Protein AF-A0AA86NS31-F1 (afdb_monomer_lite)

InterPro domains:
  IPR001005 SANT/Myb domain [PF00249] (54-97)
  IPR001005 SANT/Myb domain [cd00167] (56-98)
  IPR009057 Homedomain-like superfamily [SSF46689] (39-101)

Foldseek 3Di:
DVVVVVVVVVVVVVVVVVVVVVVVVVVVVVVVVVVVVVVVVVVVVVVVVVVLPPDDQDPVQVVLLVVVCVVPNPVVLVPRDGPSDDSVNSVVVLVVVLVCVVVVVPPPVCVVSVPDDDD

Sequence (119 aa):
MELFTVYLYINYKRTVTHSNTSFFEQQLQQINLIFQIQQLQNELQNYKTSSQKKKRWTKQEDESLIQQIKLFGINECKKIQINGKTTNQIYFRLRYLKEAYLQNKGRKDLQWLRQFETE

pLDDT: mean 77.96, std 11.31, range [45.25, 96.31]

Organism: NCBI:txid28002

Structure (mmCIF, N/CA/C/O backbone):
data_AF-A0AA86NS31-F1
#
_entry.id   AF-A0AA86NS31-F1
#
loop_
_atom_site.group_PDB
_atom_site.id
_atom_site.type_symbol
_atom_site.label_atom_id
_atom_site.label_alt_id
_atom_site.label_comp_id
_atom_site.label_asym_id
_atom_site.label_entity_id
_atom_site.label_seq_id
_atom_site.pdbx_PDB_ins_code
_atom_site.Cartn_x
_atom_site.Cartn_y
_atom_site.Cartn_z
_atom_site.occupancy
_atom_site.B_iso_or_equiv
_atom_site.auth_seq_id
_atom_site.auth_comp_id
_atom_site.auth_asym_id
_atom_site.auth_atom_id
_atom_site.pdbx_PDB_model_num
ATOM 1 N N . MET A 1 1 ? 44.322 -12.439 -65.703 1.00 60.66 1 MET A N 1
ATOM 2 C CA . MET A 1 1 ? 43.003 -11.852 -65.372 1.00 60.66 1 MET A CA 1
ATOM 3 C C . MET A 1 1 ? 42.297 -12.585 -64.228 1.00 60.66 1 MET A C 1
ATOM 5 O O . MET A 1 1 ? 41.688 -11.913 -63.413 1.00 60.66 1 MET A O 1
ATOM 9 N N . GLU A 1 2 ? 42.426 -13.910 -64.086 1.00 69.31 2 GLU A N 1
ATOM 10 C CA . GLU A 1 2 ? 41.667 -14.680 -63.075 1.00 69.31 2 GLU A CA 1
ATOM 11 C C . GLU A 1 2 ? 42.106 -14.484 -61.610 1.00 69.31 2 GLU A C 1
ATOM 13 O O . GLU A 1 2 ? 41.279 -14.500 -60.701 1.00 69.31 2 GLU A O 1
ATOM 18 N N . LEU A 1 3 ? 43.393 -14.227 -61.351 1.00 67.25 3 LEU A N 1
ATOM 19 C CA . LEU A 1 3 ? 43.884 -14.007 -59.980 1.00 67.25 3 LEU A CA 1
ATOM 20 C C . LEU A 1 3 ? 43.332 -12.718 -59.351 1.00 67.25 3 LEU A C 1
ATOM 22 O O . LEU A 1 3 ? 43.102 -12.661 -58.145 1.00 67.25 3 LEU A O 1
ATOM 26 N N . PHE A 1 4 ? 43.070 -11.697 -60.169 1.00 74.19 4 PHE A N 1
ATOM 27 C CA . PHE A 1 4 ? 42.533 -10.417 -59.709 1.00 74.19 4 PHE A CA 1
ATOM 28 C C . PHE A 1 4 ? 41.065 -10.545 -59.281 1.00 74.19 4 PHE A C 1
ATOM 30 O O . PHE A 1 4 ? 40.674 -10.045 -58.228 1.00 74.19 4 PHE A O 1
ATOM 37 N N . THR A 1 5 ? 40.264 -11.292 -60.042 1.00 76.75 5 THR A N 1
ATOM 38 C CA . THR A 1 5 ? 38.862 -11.569 -59.702 1.00 76.75 5 THR A CA 1
ATOM 39 C C . THR A 1 5 ? 38.735 -12.453 -58.462 1.00 76.75 5 THR A C 1
ATOM 41 O O . THR A 1 5 ? 37.884 -12.191 -57.613 1.00 76.75 5 THR A O 1
ATOM 44 N N . VAL A 1 6 ? 39.622 -13.443 -58.297 1.00 78.75 6 VAL A N 1
ATOM 45 C CA . VAL A 1 6 ? 39.672 -14.274 -57.081 1.00 78.75 6 VAL A CA 1
ATOM 46 C C . VAL A 1 6 ? 40.061 -13.435 -55.856 1.00 78.75 6 VAL A C 1
ATOM 48 O O . VAL A 1 6 ? 39.412 -13.540 -54.815 1.00 78.75 6 VAL A O 1
ATOM 51 N N . TYR A 1 7 ? 41.052 -12.546 -55.980 1.00 79.56 7 TYR A N 1
ATOM 52 C CA . TYR A 1 7 ? 41.458 -11.637 -54.901 1.00 79.56 7 TYR A CA 1
ATOM 53 C C . TYR A 1 7 ? 40.329 -10.687 -54.475 1.00 79.56 7 TYR A C 1
ATOM 55 O O . TYR A 1 7 ? 40.078 -10.523 -53.279 1.00 79.56 7 TYR A O 1
ATOM 63 N N . LEU A 1 8 ? 39.605 -10.096 -55.430 1.00 78.56 8 LEU A N 1
ATOM 64 C CA . LEU A 1 8 ? 38.465 -9.224 -55.130 1.00 78.56 8 LEU A CA 1
ATOM 65 C C . LEU A 1 8 ? 37.326 -9.980 -54.435 1.00 78.56 8 LEU A C 1
ATOM 67 O O . LEU A 1 8 ? 36.771 -9.481 -53.458 1.00 78.56 8 LEU A O 1
ATOM 71 N N . TYR A 1 9 ? 37.018 -11.199 -54.880 1.00 78.19 9 TYR A N 1
ATOM 72 C CA . TYR A 1 9 ? 35.973 -12.022 -54.268 1.00 78.19 9 TYR A CA 1
ATOM 73 C C . TYR A 1 9 ? 36.317 -12.444 -52.832 1.00 78.19 9 TYR A C 1
ATOM 75 O O . TYR A 1 9 ? 35.460 -12.375 -51.947 1.00 78.19 9 TYR A O 1
ATOM 83 N N . ILE A 1 10 ? 37.573 -12.825 -52.572 1.00 75.50 10 ILE A N 1
ATOM 84 C CA . ILE A 1 10 ? 38.043 -13.166 -51.220 1.00 75.50 10 ILE A CA 1
ATOM 85 C C . ILE A 1 10 ? 37.961 -11.945 -50.302 1.00 75.50 10 ILE A C 1
ATOM 87 O O . ILE A 1 10 ? 37.447 -12.058 -49.189 1.00 75.50 10 ILE A O 1
ATOM 91 N N . ASN A 1 11 ? 38.419 -10.776 -50.762 1.00 69.50 11 ASN A N 1
ATOM 92 C CA . ASN A 1 11 ? 38.364 -9.558 -49.954 1.00 69.50 11 ASN A CA 1
ATOM 93 C C . ASN A 1 11 ? 36.928 -9.105 -49.688 1.00 69.50 11 ASN A C 1
ATOM 95 O O . ASN A 1 11 ? 36.623 -8.777 -48.546 1.00 69.50 11 ASN A O 1
ATOM 99 N N . TYR A 1 12 ? 36.037 -9.164 -50.681 1.00 73.31 12 TYR A N 1
ATOM 100 C CA . TYR A 1 12 ? 34.615 -8.860 -50.498 1.00 73.31 12 TYR A CA 1
ATOM 101 C C . TYR A 1 12 ? 33.953 -9.804 -49.487 1.00 73.31 12 TYR A C 1
ATOM 103 O O . TYR A 1 12 ? 33.288 -9.349 -48.559 1.00 73.31 12 TYR A O 1
ATOM 111 N N . LYS A 1 13 ? 34.175 -11.123 -49.596 1.00 72.69 13 LYS A N 1
ATOM 112 C CA . LYS A 1 13 ? 33.654 -12.067 -48.597 1.00 72.69 13 LYS A CA 1
ATOM 113 C C . LYS A 1 13 ? 34.206 -11.777 -47.206 1.00 72.69 13 LYS A C 1
ATOM 115 O O . LYS A 1 13 ? 33.443 -11.790 -46.246 1.00 72.69 13 LYS A O 1
ATOM 120 N N . ARG A 1 14 ? 35.502 -11.475 -47.094 1.00 66.12 14 ARG A N 1
ATOM 121 C CA . ARG A 1 14 ? 36.152 -11.175 -45.814 1.00 66.12 14 ARG A CA 1
ATOM 122 C C . ARG A 1 14 ? 35.572 -9.917 -45.174 1.00 66.12 14 ARG A C 1
ATOM 124 O O . ARG A 1 14 ? 35.188 -9.973 -44.010 1.00 66.12 14 ARG A O 1
ATOM 131 N N . THR A 1 15 ? 35.440 -8.822 -45.922 1.00 62.09 15 THR A N 1
ATOM 132 C CA . THR A 1 15 ? 34.882 -7.564 -45.403 1.00 62.09 15 THR A CA 1
ATOM 133 C C . THR A 1 15 ? 33.418 -7.713 -45.012 1.00 62.09 15 THR A C 1
ATOM 135 O O . THR A 1 15 ? 33.069 -7.287 -43.918 1.00 62.09 15 THR A O 1
ATOM 138 N N . VAL A 1 16 ? 32.598 -8.400 -45.814 1.00 65.81 16 VAL A N 1
ATOM 139 C CA . VAL A 1 16 ? 31.185 -8.676 -45.490 1.00 65.81 16 VAL A CA 1
ATOM 140 C C . VAL A 1 16 ? 31.053 -9.548 -44.240 1.00 65.81 16 VAL A C 1
ATOM 142 O O . VAL A 1 16 ? 30.219 -9.283 -43.376 1.00 65.81 16 VAL A O 1
ATOM 145 N N . THR A 1 17 ? 31.894 -10.577 -44.087 1.00 61.12 17 THR A N 1
ATOM 146 C CA . THR A 1 17 ? 31.879 -11.395 -42.863 1.00 61.12 17 THR A CA 1
ATOM 147 C C . THR A 1 17 ? 32.322 -10.606 -41.636 1.00 61.12 17 THR A C 1
ATOM 149 O O . THR A 1 17 ? 31.727 -10.778 -40.574 1.00 61.12 17 THR A O 1
ATOM 152 N N . HIS A 1 18 ? 33.308 -9.712 -41.771 1.00 62.56 18 HIS A N 1
ATOM 153 C CA . HIS A 1 18 ? 33.804 -8.899 -40.661 1.00 62.56 18 HIS A CA 1
ATOM 154 C C . HIS A 1 18 ? 32.830 -7.788 -40.264 1.00 62.56 18 HIS A C 1
ATOM 156 O O . HIS A 1 18 ? 32.616 -7.564 -39.076 1.00 62.56 18 HIS A O 1
ATOM 162 N N . SER A 1 19 ? 32.190 -7.133 -41.236 1.00 65.38 19 SER A N 1
ATOM 163 C CA . SER A 1 19 ? 31.153 -6.133 -40.971 1.00 65.38 19 SER A CA 1
ATOM 164 C C . SER A 1 19 ? 29.932 -6.763 -40.307 1.00 65.38 19 SER A C 1
ATOM 166 O O . SER A 1 19 ? 29.406 -6.204 -39.350 1.00 65.38 19 SER A O 1
ATOM 168 N N . ASN A 1 20 ? 29.520 -7.955 -40.754 1.00 64.81 20 ASN A N 1
ATOM 169 C CA . ASN A 1 20 ? 28.384 -8.658 -40.162 1.00 64.81 20 ASN A CA 1
ATOM 170 C C . ASN A 1 20 ? 28.705 -9.141 -38.743 1.00 64.81 20 ASN A C 1
ATOM 172 O O . ASN A 1 20 ? 27.911 -8.910 -37.838 1.00 64.81 20 ASN A O 1
ATOM 176 N N . THR A 1 21 ? 29.879 -9.741 -38.513 1.00 68.50 21 THR A N 1
ATOM 177 C CA . THR A 1 21 ? 30.299 -10.142 -37.154 1.00 68.50 21 THR A CA 1
ATOM 178 C C . THR A 1 21 ? 30.445 -8.941 -36.224 1.00 68.50 21 THR A C 1
ATOM 180 O O . THR A 1 21 ? 29.889 -8.970 -35.133 1.00 68.50 21 THR A O 1
ATOM 183 N N . SER A 1 22 ? 31.074 -7.846 -36.663 1.00 76.44 22 SER A N 1
ATOM 184 C CA . SER A 1 22 ? 31.167 -6.613 -35.865 1.00 76.44 22 SER A CA 1
ATOM 185 C C . SER A 1 22 ? 29.795 -6.024 -35.524 1.00 76.44 22 SER A C 1
ATOM 187 O O . SER A 1 22 ? 29.621 -5.483 -34.435 1.00 76.44 22 SER A O 1
ATOM 189 N N . PHE A 1 23 ? 28.825 -6.108 -36.436 1.00 79.50 23 PHE A N 1
ATOM 190 C CA . PHE A 1 23 ? 27.462 -5.649 -36.187 1.00 79.50 23 PHE A CA 1
ATOM 191 C C . PHE A 1 23 ? 26.747 -6.534 -35.156 1.00 79.50 23 PHE A C 1
ATOM 193 O O . PHE A 1 23 ? 26.138 -6.017 -34.221 1.00 79.50 23 PHE A O 1
ATOM 200 N N . PHE A 1 24 ? 26.855 -7.861 -35.274 1.00 73.94 24 PHE A N 1
ATOM 201 C CA . PHE A 1 24 ? 26.263 -8.788 -34.304 1.00 73.94 24 PHE A CA 1
ATOM 202 C C . PHE A 1 24 ? 26.875 -8.641 -32.908 1.00 73.94 24 PHE A C 1
ATOM 204 O O . PHE A 1 24 ? 26.136 -8.628 -31.927 1.00 73.94 24 PHE A O 1
ATOM 211 N N . GLU A 1 25 ? 28.190 -8.454 -32.809 1.00 79.94 25 GLU A N 1
ATOM 212 C CA . GLU A 1 25 ? 28.869 -8.189 -31.534 1.00 79.94 25 GLU A CA 1
ATOM 213 C C . GLU A 1 25 ? 28.354 -6.903 -30.873 1.00 79.94 25 GLU A C 1
ATOM 215 O O . GLU A 1 25 ? 28.058 -6.888 -29.679 1.00 79.94 25 GLU A O 1
ATOM 220 N N . GLN A 1 26 ? 28.152 -5.834 -31.650 1.00 86.75 26 GLN A N 1
ATOM 221 C CA . GLN A 1 26 ? 27.558 -4.596 -31.135 1.00 86.75 26 GLN A CA 1
ATOM 222 C C . GLN A 1 26 ? 26.122 -4.806 -30.638 1.00 86.75 26 GLN A C 1
ATOM 224 O O . GLN A 1 26 ? 25.757 -4.293 -29.580 1.00 86.75 26 GLN A O 1
ATOM 229 N N . GLN A 1 27 ? 25.311 -5.579 -31.363 1.00 89.81 27 GLN A N 1
ATOM 230 C CA 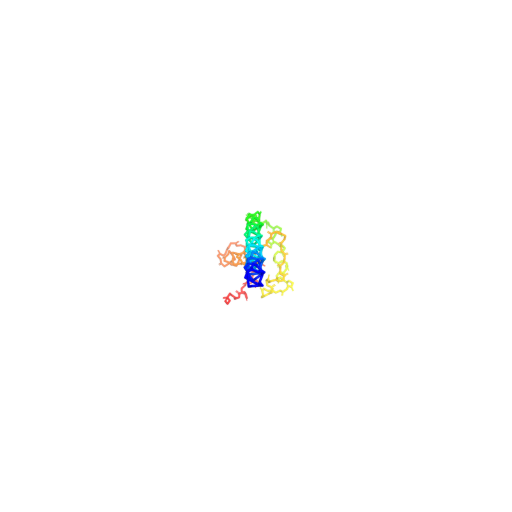. GLN A 1 27 ? 23.946 -5.906 -30.939 1.00 89.81 27 GLN A CA 1
ATOM 231 C C . GLN A 1 27 ? 23.936 -6.740 -29.649 1.00 89.81 27 GLN A C 1
ATOM 233 O O . GLN A 1 27 ? 23.169 -6.449 -28.732 1.00 89.81 27 GLN A O 1
ATOM 238 N N . LEU A 1 28 ? 24.827 -7.727 -29.524 1.00 87.88 28 LEU A N 1
ATOM 239 C CA . LEU A 1 28 ? 24.970 -8.529 -28.305 1.00 87.88 28 LEU A CA 1
ATOM 240 C C . LEU A 1 28 ? 25.420 -7.675 -27.112 1.00 87.88 28 LEU A C 1
ATOM 242 O O . LEU A 1 28 ? 24.876 -7.811 -26.015 1.00 87.88 28 LEU A O 1
ATOM 246 N N . GLN A 1 29 ? 26.352 -6.744 -27.323 1.00 92.12 29 GLN A N 1
ATOM 247 C CA . GLN A 1 29 ? 26.761 -5.783 -26.295 1.00 92.12 29 GLN A CA 1
ATOM 248 C C . GLN A 1 29 ? 25.595 -4.895 -25.842 1.00 92.12 29 GLN A C 1
ATOM 250 O O . GLN A 1 29 ? 25.417 -4.686 -24.640 1.00 92.12 29 GLN A O 1
ATOM 255 N N . GLN A 1 30 ? 24.763 -4.418 -26.772 1.00 90.38 30 GLN A N 1
ATOM 256 C CA . GLN A 1 30 ? 23.568 -3.634 -26.443 1.00 90.38 30 GLN A CA 1
ATOM 257 C C . GLN A 1 30 ? 22.554 -4.443 -25.626 1.00 90.38 30 GLN A C 1
ATOM 259 O O . GLN A 1 30 ? 22.045 -3.943 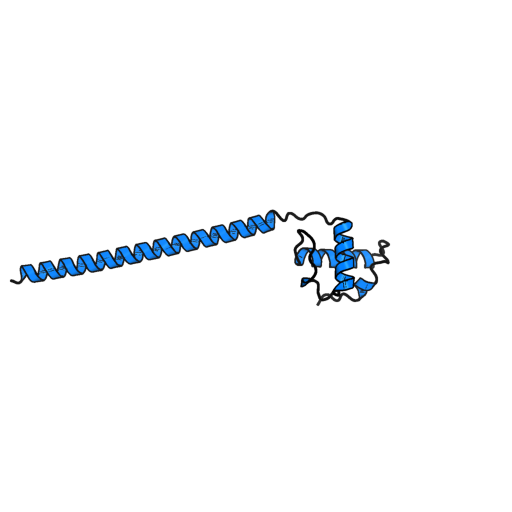-24.623 1.00 90.38 30 GLN A O 1
ATOM 264 N N . ILE A 1 31 ? 22.298 -5.699 -26.000 1.00 94.50 31 ILE A N 1
ATOM 265 C CA . ILE A 1 31 ? 21.397 -6.591 -25.255 1.00 94.50 31 ILE A CA 1
ATOM 266 C C . ILE A 1 31 ? 21.903 -6.802 -23.822 1.00 94.50 31 ILE A C 1
ATOM 268 O O . ILE A 1 31 ? 21.124 -6.702 -22.872 1.00 94.50 31 ILE A O 1
ATOM 272 N N . ASN A 1 32 ? 23.209 -7.018 -23.651 1.00 93.12 32 ASN A N 1
ATOM 273 C CA . ASN A 1 32 ? 23.814 -7.181 -22.330 1.00 93.12 32 ASN A CA 1
ATOM 274 C C . ASN A 1 32 ? 23.656 -5.923 -21.464 1.00 93.12 32 ASN A C 1
ATOM 276 O O . ASN A 1 32 ? 23.319 -6.028 -20.284 1.00 93.12 32 ASN A O 1
ATOM 280 N N . LEU A 1 33 ? 23.838 -4.733 -22.045 1.00 95.06 33 LEU A N 1
ATOM 281 C CA . LEU A 1 33 ? 23.620 -3.465 -21.340 1.00 95.06 33 LEU A CA 1
ATOM 282 C C . LEU A 1 33 ? 22.154 -3.284 -20.927 1.00 95.06 33 LEU A C 1
ATOM 284 O O . LEU A 1 33 ? 21.880 -2.897 -19.792 1.00 95.06 33 LEU A O 1
ATOM 288 N N . ILE A 1 34 ? 21.204 -3.601 -21.813 1.00 95.88 34 ILE A N 1
ATOM 289 C CA . ILE A 1 34 ? 19.767 -3.536 -21.503 1.00 95.88 34 ILE A CA 1
ATOM 290 C C . ILE A 1 34 ? 19.431 -4.461 -20.331 1.00 95.88 34 ILE A C 1
ATOM 292 O O . ILE A 1 34 ? 18.728 -4.056 -19.403 1.00 95.88 34 ILE A O 1
ATOM 296 N N . PHE A 1 35 ? 19.970 -5.679 -20.338 1.00 96.31 35 PHE A N 1
ATOM 297 C CA . PHE A 1 35 ? 19.760 -6.639 -19.262 1.00 96.31 35 PHE A CA 1
ATOM 298 C C . PHE A 1 35 ? 20.299 -6.128 -17.915 1.00 96.31 35 PHE A C 1
ATOM 300 O O . PHE A 1 35 ? 19.598 -6.187 -16.904 1.00 96.31 35 PHE A O 1
ATOM 307 N N . GLN A 1 36 ? 21.500 -5.542 -17.900 1.00 95.31 36 GLN A N 1
ATOM 308 C CA . GLN A 1 36 ? 22.075 -4.937 -16.691 1.00 95.31 36 GLN A CA 1
ATOM 309 C C . GLN A 1 36 ? 21.221 -3.778 -16.160 1.00 95.31 36 GLN A C 1
ATOM 311 O O . GLN A 1 36 ? 20.977 -3.683 -14.956 1.00 95.31 36 GLN A O 1
ATOM 316 N N . ILE A 1 37 ? 20.712 -2.919 -17.049 1.00 95.50 37 ILE A N 1
ATOM 317 C CA . ILE A 1 37 ? 19.823 -1.813 -16.667 1.00 95.50 37 ILE A CA 1
ATOM 318 C C . ILE A 1 37 ? 18.550 -2.350 -16.003 1.00 95.50 37 ILE A C 1
ATOM 320 O O . ILE A 1 37 ? 18.128 -1.822 -14.973 1.00 95.50 37 ILE A O 1
ATOM 324 N N . GLN A 1 38 ? 17.958 -3.417 -16.542 1.00 94.00 38 GLN A N 1
ATOM 325 C CA . GLN A 1 38 ? 16.764 -4.038 -15.961 1.00 94.00 38 GLN A CA 1
ATOM 326 C C . GLN A 1 38 ? 17.034 -4.622 -14.567 1.00 94.00 38 GLN A C 1
ATOM 328 O O . GLN A 1 38 ? 16.214 -4.460 -13.660 1.00 94.00 38 GLN A O 1
ATOM 333 N N . GLN A 1 39 ? 18.189 -5.261 -14.363 1.00 93.44 39 GLN A N 1
ATOM 334 C CA . GLN A 1 39 ? 18.585 -5.770 -13.047 1.00 93.44 39 GLN A CA 1
ATOM 335 C C . GLN A 1 39 ? 18.712 -4.640 -12.020 1.00 93.44 39 GLN A C 1
ATOM 337 O O . GLN A 1 39 ? 18.093 -4.705 -10.957 1.00 93.44 39 GLN A O 1
ATOM 342 N N . LEU A 1 40 ? 19.421 -3.564 -12.370 1.00 94.00 40 LEU A N 1
ATOM 343 C CA . LEU A 1 40 ? 19.583 -2.399 -11.497 1.00 94.00 40 LEU A CA 1
ATOM 344 C C . LEU A 1 40 ? 18.243 -1.729 -11.168 1.00 94.00 40 LEU A C 1
ATOM 346 O O . LEU A 1 40 ? 18.021 -1.296 -10.038 1.00 94.00 40 LEU A O 1
ATOM 350 N N . GLN A 1 41 ? 17.320 -1.663 -12.129 1.00 91.06 41 GLN A N 1
ATOM 351 C CA . GLN A 1 41 ? 15.973 -1.139 -11.890 1.00 91.06 41 GLN A CA 1
ATOM 352 C C . GLN A 1 41 ? 15.195 -1.994 -10.880 1.00 91.06 41 GLN A C 1
ATOM 354 O O . GLN A 1 41 ? 14.577 -1.440 -9.966 1.00 91.06 41 GLN A O 1
ATOM 359 N N . ASN A 1 42 ? 15.271 -3.323 -10.993 1.00 86.75 42 ASN A N 1
ATOM 360 C CA . ASN A 1 42 ? 14.643 -4.244 -10.042 1.00 86.75 42 ASN A CA 1
ATOM 361 C C . ASN A 1 42 ? 15.246 -4.115 -8.637 1.00 86.75 42 ASN A C 1
ATOM 363 O O . ASN A 1 42 ? 14.513 -4.063 -7.647 1.00 86.75 42 ASN A O 1
ATOM 367 N N . GLU A 1 43 ? 16.57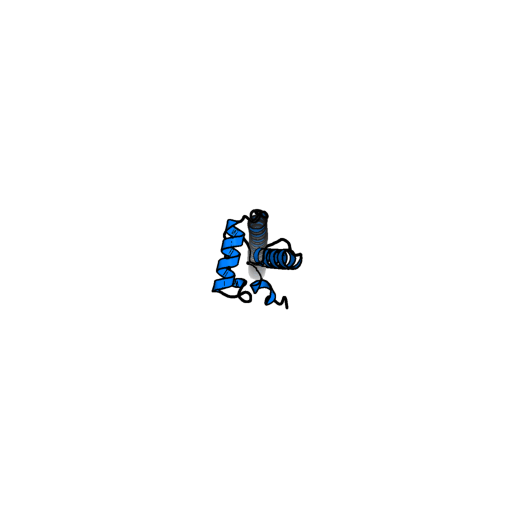0 -4.010 -8.529 1.00 89.50 43 GLU A N 1
ATOM 368 C CA . GLU A 1 43 ? 17.253 -3.780 -7.251 1.00 89.50 43 GLU A CA 1
ATOM 369 C C . GLU A 1 43 ? 16.841 -2.452 -6.616 1.00 89.50 43 GLU A C 1
ATOM 371 O O . GLU A 1 43 ? 16.519 -2.397 -5.427 1.00 89.50 43 GLU A O 1
ATOM 376 N N . LEU A 1 44 ? 16.766 -1.385 -7.411 1.00 86.88 44 LEU A N 1
ATOM 377 C CA . LEU A 1 44 ? 16.347 -0.067 -6.945 1.00 86.88 44 LEU A CA 1
ATOM 378 C C . LEU A 1 44 ? 14.883 -0.078 -6.482 1.00 86.88 44 LEU A C 1
ATOM 380 O O . LEU A 1 44 ? 14.539 0.553 -5.477 1.00 86.88 44 LEU A O 1
ATOM 384 N N . GLN A 1 45 ? 14.019 -0.830 -7.162 1.00 79.12 45 GLN A N 1
ATOM 385 C CA . GLN A 1 45 ? 12.641 -1.051 -6.731 1.00 79.12 45 GLN A CA 1
ATOM 386 C C . GLN A 1 45 ? 12.577 -1.829 -5.408 1.00 79.12 45 GLN A C 1
ATOM 388 O O . GLN A 1 45 ? 11.859 -1.412 -4.497 1.00 79.12 45 GLN A O 1
ATOM 393 N N . ASN A 1 46 ? 13.380 -2.884 -5.251 1.00 74.50 46 ASN A N 1
ATOM 394 C CA . ASN A 1 46 ? 13.489 -3.649 -4.004 1.00 74.50 46 ASN A CA 1
ATOM 395 C C . ASN A 1 46 ? 14.061 -2.815 -2.842 1.00 74.50 46 ASN A C 1
ATOM 397 O O . ASN A 1 46 ? 13.634 -2.937 -1.691 1.00 74.50 46 ASN A O 1
ATOM 401 N N . TYR A 1 47 ? 15.001 -1.913 -3.115 1.00 74.12 47 TYR A N 1
ATOM 402 C CA . TYR A 1 47 ? 15.516 -0.980 -2.116 1.00 74.12 47 TYR A CA 1
ATOM 403 C C . TYR A 1 47 ? 14.454 0.047 -1.694 1.00 74.12 47 TYR A C 1
ATOM 405 O O . TYR A 1 47 ? 14.265 0.315 -0.504 1.00 74.12 47 TYR A O 1
ATOM 413 N N . LYS A 1 48 ? 13.684 0.585 -2.647 1.00 70.06 48 LYS A N 1
ATOM 414 C CA . LYS A 1 48 ? 12.557 1.485 -2.347 1.00 70.06 48 LYS A CA 1
ATOM 415 C C . LYS A 1 48 ? 11.511 0.805 -1.461 1.00 70.06 48 LYS A C 1
ATOM 417 O O . LYS A 1 48 ? 11.091 1.398 -0.467 1.00 70.06 48 LYS A O 1
ATOM 422 N N . THR A 1 49 ? 11.138 -0.438 -1.763 1.00 61.91 49 THR A N 1
ATOM 423 C CA . THR A 1 49 ? 10.147 -1.192 -0.976 1.00 61.91 49 THR A CA 1
ATOM 424 C C . THR A 1 49 ? 10.685 -1.641 0.384 1.00 61.91 49 THR A C 1
ATOM 426 O O . THR A 1 49 ? 9.936 -1.657 1.359 1.00 61.91 49 THR A O 1
ATOM 429 N N . SER A 1 50 ? 11.981 -1.947 0.501 1.00 56.47 50 SER A N 1
ATOM 430 C CA . SER A 1 50 ? 12.605 -2.314 1.782 1.00 56.47 50 SER A CA 1
ATOM 431 C C . SER A 1 50 ? 12.912 -1.114 2.686 1.00 56.47 50 SER A C 1
ATOM 433 O O . SER A 1 50 ? 12.832 -1.251 3.909 1.00 56.47 50 SER A O 1
ATOM 435 N N . SER A 1 51 ? 13.197 0.071 2.128 1.00 53.44 51 SER A N 1
ATOM 436 C CA . SER A 1 51 ? 13.353 1.316 2.904 1.00 53.44 51 SER A CA 1
ATOM 437 C C . SER A 1 51 ? 12.016 1.884 3.398 1.00 53.44 51 SER A C 1
ATOM 439 O O . SER A 1 51 ? 11.985 2.551 4.434 1.00 53.44 51 SER A O 1
ATOM 441 N N . GLN A 1 52 ? 10.891 1.489 2.780 1.00 57.25 52 GLN A N 1
ATOM 442 C CA . GLN A 1 52 ? 9.558 1.497 3.401 1.00 57.25 52 GLN A CA 1
ATOM 443 C C . GLN A 1 52 ? 9.464 0.427 4.508 1.00 57.25 52 GLN A C 1
ATOM 445 O O . GLN A 1 52 ? 8.504 -0.347 4.597 1.00 57.25 52 GLN A O 1
ATOM 450 N N . LYS A 1 53 ? 10.471 0.374 5.392 1.00 54.38 53 LYS A N 1
ATOM 451 C CA . LYS A 1 53 ? 10.430 -0.405 6.626 1.00 54.38 53 LYS A CA 1
ATOM 452 C C . LYS A 1 53 ? 9.108 -0.110 7.311 1.00 54.38 53 LYS A C 1
ATOM 454 O O . LYS A 1 53 ? 8.731 1.052 7.443 1.00 54.38 53 LYS A O 1
ATOM 459 N N . LYS A 1 54 ? 8.439 -1.188 7.729 1.00 59.28 54 LYS A N 1
ATOM 460 C CA . LYS A 1 54 ? 7.169 -1.267 8.463 1.00 59.28 54 LYS A CA 1
ATOM 461 C C . LYS A 1 54 ? 7.106 -0.221 9.585 1.00 59.28 54 LYS A C 1
ATOM 463 O O . LYS A 1 54 ? 7.319 -0.549 10.752 1.00 59.28 54 LYS A O 1
ATOM 468 N N . LYS A 1 55 ? 6.841 1.048 9.257 1.00 68.62 55 LYS A N 1
ATOM 469 C CA . LYS A 1 55 ? 6.647 2.086 10.266 1.00 68.62 55 LYS A CA 1
ATOM 470 C C . LYS A 1 55 ? 5.455 1.635 11.091 1.00 68.62 55 LYS A C 1
ATOM 472 O O . LYS A 1 55 ? 4.401 1.305 10.540 1.00 68.62 55 LYS A O 1
ATOM 477 N N . ARG A 1 56 ? 5.652 1.557 12.404 1.00 77.81 56 ARG A N 1
ATOM 478 C CA . ARG A 1 56 ? 4.585 1.221 13.341 1.00 77.81 56 ARG A CA 1
ATOM 479 C C . ARG A 1 56 ? 3.437 2.203 13.119 1.00 77.81 56 ARG A C 1
ATOM 481 O O . ARG A 1 56 ? 3.690 3.390 12.954 1.00 77.81 56 ARG A O 1
ATOM 488 N N . TRP A 1 57 ? 2.210 1.692 13.074 1.00 84.69 57 TRP A N 1
ATOM 489 C CA . TRP A 1 57 ? 1.028 2.538 12.952 1.00 84.69 57 TRP A CA 1
ATOM 490 C C . TRP A 1 57 ? 0.938 3.478 14.150 1.00 84.69 57 TRP A C 1
ATOM 492 O O . TRP A 1 57 ? 0.958 3.015 15.297 1.00 84.69 57 TRP A O 1
ATOM 502 N N . THR A 1 58 ? 0.886 4.781 13.890 1.00 86.69 58 THR A N 1
ATOM 503 C CA . THR A 1 58 ? 0.653 5.785 14.934 1.00 86.69 58 THR A CA 1
ATOM 504 C C . THR A 1 58 ? -0.846 5.996 15.142 1.00 86.69 58 THR A C 1
ATOM 506 O O . THR A 1 58 ? -1.665 5.630 14.300 1.00 86.69 58 THR A O 1
ATOM 509 N N . LYS A 1 59 ? -1.226 6.606 16.272 1.00 84.75 59 LYS A N 1
ATOM 510 C CA . LYS A 1 59 ? -2.633 6.959 16.522 1.00 84.75 59 LYS A CA 1
ATOM 511 C C . LYS A 1 59 ? -3.175 7.929 15.464 1.00 84.75 59 LYS A C 1
ATOM 513 O O . LYS A 1 59 ? -4.286 7.738 14.998 1.00 84.75 59 LYS A O 1
ATOM 518 N N . GLN A 1 60 ? -2.360 8.893 15.033 1.00 86.69 60 GLN A N 1
ATOM 519 C CA . GLN A 1 60 ? -2.716 9.858 13.987 1.00 86.69 60 GLN A CA 1
ATOM 520 C C . GLN A 1 60 ? -2.938 9.179 12.626 1.00 86.69 60 GLN A C 1
ATOM 522 O O . GLN A 1 60 ? -3.869 9.528 11.907 1.00 86.69 60 GLN A O 1
ATOM 527 N N . GLU A 1 61 ? -2.112 8.184 12.277 1.00 88.75 61 GLU A N 1
ATOM 528 C CA . GLU A 1 61 ? -2.305 7.388 11.057 1.00 88.75 61 GLU A CA 1
ATOM 529 C C . GLU A 1 61 ? -3.608 6.573 11.121 1.00 88.75 61 GLU A C 1
ATOM 531 O O . GLU A 1 61 ? -4.340 6.524 10.135 1.00 88.75 61 GLU A O 1
ATOM 536 N N . ASP A 1 62 ? -3.931 5.977 12.275 1.00 88.56 62 ASP A N 1
ATOM 537 C CA . ASP A 1 62 ? -5.209 5.279 12.483 1.00 88.56 62 ASP A CA 1
ATOM 538 C C . ASP A 1 62 ? -6.412 6.238 12.391 1.00 88.56 62 ASP A C 1
ATOM 540 O O . ASP A 1 62 ? -7.425 5.897 11.785 1.00 88.56 62 ASP A O 1
ATOM 544 N N . GLU A 1 63 ? -6.322 7.435 12.973 1.00 87.88 63 GLU A N 1
ATOM 545 C CA . GLU A 1 63 ? -7.384 8.449 12.906 1.00 87.88 63 GLU A CA 1
ATOM 546 C C . GLU A 1 63 ? -7.605 8.936 11.471 1.00 87.88 63 GLU A C 1
ATOM 548 O O . GLU A 1 63 ? -8.746 8.999 11.010 1.00 87.88 63 GLU A O 1
ATOM 553 N N . SER A 1 64 ? -6.520 9.207 10.741 1.00 89.06 64 SER A N 1
ATOM 554 C CA . SER A 1 64 ? -6.575 9.591 9.328 1.00 89.06 64 SER A CA 1
ATOM 555 C C . SER A 1 64 ? -7.185 8.483 8.468 1.00 89.06 64 SER A C 1
ATOM 557 O O . SER A 1 64 ? -8.056 8.755 7.641 1.00 89.06 64 SER A O 1
ATOM 559 N N . LEU A 1 65 ? -6.809 7.224 8.722 1.00 88.94 65 LEU A N 1
ATOM 560 C CA . LEU A 1 65 ? -7.408 6.058 8.075 1.00 88.94 65 LEU A CA 1
ATOM 561 C C . LEU A 1 65 ? -8.923 6.022 8.292 1.00 88.94 65 LEU A C 1
ATOM 563 O O . LEU A 1 65 ? -9.686 5.935 7.334 1.00 88.94 65 LEU A O 1
ATOM 567 N N . ILE A 1 66 ? -9.361 6.135 9.546 1.00 86.75 66 ILE A N 1
ATOM 568 C CA . ILE A 1 66 ? -10.780 6.119 9.917 1.00 86.75 66 ILE A CA 1
ATOM 569 C C . ILE A 1 66 ? -11.543 7.263 9.234 1.00 86.75 66 ILE A C 1
ATOM 571 O O . ILE A 1 66 ? -12.644 7.045 8.730 1.00 86.75 66 ILE A O 1
ATOM 575 N N . GLN A 1 67 ? -10.974 8.470 9.191 1.00 87.94 67 GLN A N 1
ATOM 576 C CA . GLN A 1 67 ? -11.595 9.622 8.533 1.00 87.94 67 GLN A CA 1
ATOM 577 C C . GLN A 1 67 ? -11.735 9.415 7.023 1.00 87.94 67 GLN A C 1
ATOM 579 O O . GLN A 1 67 ? -12.818 9.623 6.482 1.00 87.94 67 GLN A O 1
ATOM 584 N N . GLN A 1 68 ? -10.680 8.960 6.343 1.00 88.38 68 GLN A N 1
ATOM 585 C CA . GLN A 1 68 ? -10.726 8.725 4.898 1.00 88.38 68 GLN A CA 1
ATOM 586 C C . GLN A 1 68 ? -11.724 7.626 4.527 1.00 88.38 68 GLN A C 1
ATOM 588 O O . GLN A 1 68 ? -12.427 7.754 3.530 1.00 88.38 68 GLN A O 1
ATOM 593 N N . ILE A 1 69 ? -11.860 6.584 5.349 1.00 86.06 69 ILE A N 1
ATOM 594 C CA . ILE A 1 69 ? -12.865 5.540 5.108 1.00 86.06 69 ILE A CA 1
ATOM 595 C C . ILE A 1 69 ? -14.282 6.072 5.288 1.00 86.06 69 ILE A C 1
ATOM 597 O O . ILE A 1 69 ? -15.165 5.725 4.510 1.00 86.06 69 ILE A O 1
ATOM 601 N N . LYS A 1 70 ? -14.510 6.931 6.286 1.00 82.56 70 LYS A N 1
ATOM 602 C CA . LYS A 1 70 ? -15.810 7.593 6.450 1.00 82.56 70 LYS A CA 1
ATOM 603 C C . LYS A 1 70 ? -16.163 8.478 5.250 1.00 82.56 70 LYS A C 1
ATOM 605 O O . LYS A 1 70 ? -17.343 8.632 4.966 1.00 82.56 70 LYS A O 1
ATOM 610 N N . LEU A 1 71 ? -15.165 9.039 4.563 1.00 85.69 71 LEU A N 1
ATOM 611 C CA . LEU A 1 71 ? -15.356 9.890 3.385 1.00 85.69 71 LEU A CA 1
ATOM 612 C C . LEU A 1 71 ? -15.572 9.091 2.094 1.00 85.69 71 LEU A C 1
ATOM 614 O O . LEU A 1 71 ? -16.520 9.357 1.364 1.00 85.69 71 LEU A O 1
ATOM 618 N N . PHE A 1 72 ? -14.690 8.136 1.794 1.00 84.56 72 PHE A N 1
ATOM 619 C CA . PHE A 1 72 ? -14.700 7.412 0.515 1.00 84.56 72 PHE A CA 1
ATOM 620 C C . PHE A 1 72 ? -15.504 6.113 0.550 1.00 84.56 72 PHE A C 1
ATOM 622 O O . PHE A 1 72 ? -15.856 5.576 -0.496 1.00 84.56 72 PHE A O 1
ATOM 629 N N . GLY A 1 73 ? -15.793 5.604 1.743 1.00 79.12 73 GLY A N 1
ATOM 630 C CA . GLY A 1 73 ? -16.344 4.275 1.926 1.00 79.12 73 GLY A CA 1
ATOM 631 C C . GLY A 1 73 ? -15.261 3.200 1.965 1.00 79.12 73 GLY A C 1
ATOM 632 O O . GLY A 1 73 ? -14.124 3.358 1.520 1.00 79.12 73 GLY A O 1
ATOM 633 N N . ILE A 1 74 ? -15.635 2.066 2.541 1.00 75.31 74 ILE A N 1
ATOM 634 C CA . ILE A 1 74 ? -14.711 0.985 2.885 1.00 75.31 74 ILE A CA 1
ATOM 635 C C . ILE A 1 74 ? -14.229 0.200 1.653 1.00 75.31 74 ILE A C 1
ATOM 637 O O . ILE A 1 74 ? -13.104 -0.299 1.627 1.00 75.31 74 ILE A O 1
ATOM 641 N N . ASN A 1 75 ? -15.061 0.158 0.609 1.00 76.50 75 ASN A N 1
ATOM 642 C CA . ASN A 1 75 ? -14.797 -0.542 -0.651 1.00 76.50 75 ASN A CA 1
ATOM 643 C C . ASN A 1 75 ? -13.781 0.213 -1.523 1.00 76.50 75 ASN A C 1
ATOM 645 O O . ASN A 1 75 ? -13.171 -0.354 -2.424 1.00 76.50 75 ASN A O 1
ATOM 649 N N . GLU A 1 76 ? -13.542 1.487 -1.217 1.00 82.94 76 GLU A N 1
ATOM 650 C CA . GLU A 1 76 ? -12.666 2.383 -1.966 1.00 82.94 76 GLU A CA 1
ATOM 651 C C . GLU A 1 76 ? -11.283 2.512 -1.311 1.00 82.94 76 GLU A C 1
ATOM 653 O O . GLU A 1 76 ? -10.617 3.544 -1.400 1.00 82.94 76 GLU A O 1
ATOM 658 N N . CYS A 1 77 ? -10.795 1.438 -0.676 1.00 76.19 77 CYS A N 1
ATOM 659 C CA . CYS A 1 77 ? -9.486 1.418 -0.009 1.00 76.19 77 CYS A CA 1
ATOM 660 C C . CYS A 1 77 ? -8.311 1.815 -0.916 1.00 76.19 77 CYS A C 1
ATOM 662 O O . CYS A 1 77 ? -7.279 2.263 -0.423 1.00 76.19 77 CYS A O 1
ATOM 664 N N . LYS A 1 78 ? -8.451 1.683 -2.241 1.00 81.56 78 LYS A N 1
ATOM 665 C CA . LYS A 1 78 ? -7.437 2.123 -3.213 1.00 81.56 78 LYS A CA 1
ATOM 666 C C . LYS A 1 78 ? -7.293 3.649 -3.279 1.00 81.56 78 LYS A C 1
ATOM 668 O O . LYS A 1 78 ? -6.226 4.127 -3.653 1.00 81.56 78 LYS A O 1
ATOM 673 N N . LYS A 1 79 ? -8.340 4.402 -2.919 1.00 84.12 79 LYS A N 1
ATOM 674 C CA . LYS A 1 79 ? -8.345 5.875 -2.880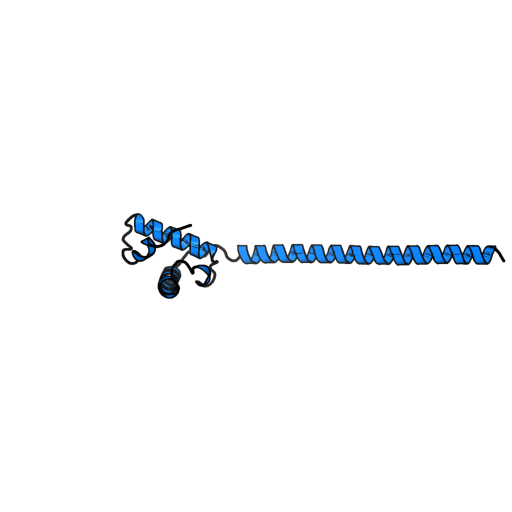 1.00 84.12 79 LYS A CA 1
ATOM 675 C C . LYS A 1 79 ? -7.756 6.429 -1.578 1.00 84.12 79 LYS A C 1
ATOM 677 O O . LYS A 1 79 ? -7.381 7.595 -1.528 1.00 84.12 79 LYS A O 1
ATOM 682 N N . ILE A 1 80 ? -7.648 5.594 -0.544 1.00 86.81 80 ILE A N 1
ATOM 683 C CA . ILE A 1 80 ? -7.077 5.960 0.753 1.00 86.81 80 ILE A CA 1
ATOM 684 C C . ILE A 1 80 ? -5.561 6.085 0.608 1.00 86.81 80 ILE A C 1
ATOM 686 O O . ILE A 1 80 ? -4.875 5.136 0.221 1.00 86.81 80 ILE A O 1
ATOM 690 N N . GLN A 1 81 ? -5.031 7.252 0.959 1.00 84.94 81 GLN A N 1
ATOM 691 C CA . GLN A 1 81 ? -3.600 7.526 0.950 1.00 84.94 81 GLN A CA 1
ATOM 692 C C . GLN A 1 81 ? -3.156 7.980 2.334 1.00 84.94 81 GLN A C 1
ATOM 694 O O . GLN A 1 81 ? -3.591 9.010 2.849 1.00 84.94 81 GLN A O 1
ATOM 699 N N . ILE A 1 82 ? -2.257 7.198 2.927 1.00 84.25 82 ILE A N 1
ATOM 700 C CA . ILE A 1 82 ? -1.635 7.496 4.216 1.00 84.25 82 ILE A CA 1
ATOM 701 C C . ILE A 1 82 ? -0.135 7.583 3.995 1.00 84.25 82 ILE A C 1
ATOM 703 O O . ILE A 1 82 ? 0.465 6.697 3.383 1.00 84.25 82 ILE A O 1
ATOM 707 N N . ASN A 1 83 ? 0.468 8.660 4.495 1.00 81.19 83 ASN A N 1
ATOM 708 C CA . ASN A 1 83 ? 1.869 8.982 4.255 1.00 81.19 83 ASN A CA 1
ATOM 709 C C . ASN A 1 83 ? 2.789 7.801 4.587 1.00 81.19 83 ASN A C 1
ATOM 711 O O . ASN A 1 83 ? 2.887 7.354 5.729 1.00 81.19 83 ASN A O 1
ATOM 715 N N . GLY A 1 84 ? 3.490 7.302 3.568 1.00 77.12 84 GLY A N 1
ATOM 716 C CA . GLY A 1 84 ? 4.451 6.212 3.719 1.00 77.12 84 GLY A CA 1
ATOM 717 C C . GLY A 1 84 ? 3.840 4.830 3.968 1.00 77.12 84 GLY A C 1
ATOM 718 O O . GLY A 1 84 ? 4.591 3.920 4.324 1.00 77.12 84 GLY A O 1
ATOM 719 N N . LYS A 1 85 ? 2.524 4.649 3.781 1.00 83.88 85 LYS A N 1
ATOM 720 C CA . LYS A 1 85 ? 1.870 3.333 3.807 1.00 83.88 85 LYS A CA 1
ATOM 721 C C . LYS A 1 85 ? 1.467 2.896 2.409 1.00 83.88 85 LYS A C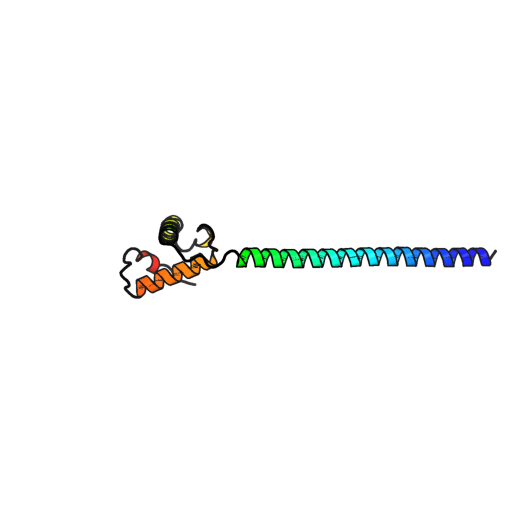 1
ATOM 723 O O . LYS A 1 85 ? 0.991 3.691 1.606 1.00 83.88 85 LYS A O 1
ATOM 728 N N . THR A 1 86 ? 1.621 1.608 2.135 1.00 84.56 86 THR A N 1
ATOM 729 C CA . THR A 1 86 ? 1.100 1.006 0.903 1.00 84.56 86 THR A CA 1
ATOM 730 C C . THR A 1 86 ? -0.359 0.587 1.077 1.00 84.56 86 THR A C 1
ATOM 732 O O . THR A 1 86 ? -0.816 0.341 2.195 1.00 84.56 86 THR A O 1
ATOM 735 N N . THR A 1 87 ? -1.092 0.429 -0.028 1.00 84.06 87 THR A N 1
ATOM 736 C CA . THR A 1 87 ? -2.488 -0.045 -0.014 1.00 84.06 87 THR A CA 1
ATOM 737 C C . THR A 1 87 ? -2.632 -1.387 0.711 1.00 84.06 87 THR A C 1
ATOM 739 O O . THR A 1 87 ? -3.551 -1.568 1.504 1.00 84.06 87 THR A O 1
ATOM 742 N N . ASN A 1 88 ? -1.667 -2.299 0.543 1.00 83.88 88 ASN A N 1
ATOM 743 C CA . ASN A 1 88 ? -1.652 -3.573 1.267 1.00 83.88 88 ASN A CA 1
ATOM 744 C C . ASN A 1 88 ? -1.526 -3.360 2.782 1.00 83.88 88 ASN A C 1
ATOM 746 O O . ASN A 1 88 ? -2.240 -3.991 3.557 1.00 83.88 88 ASN A O 1
ATOM 750 N N . GLN A 1 89 ? -0.651 -2.451 3.227 1.00 85.00 89 GLN A N 1
ATOM 751 C CA . GLN A 1 89 ? -0.505 -2.136 4.652 1.00 85.00 89 GLN A CA 1
ATOM 752 C C . GLN A 1 89 ? -1.786 -1.532 5.239 1.00 85.00 89 GLN A C 1
ATOM 754 O O . GLN A 1 89 ? -2.133 -1.856 6.376 1.00 85.00 89 GLN A O 1
ATOM 759 N N . ILE A 1 90 ? -2.485 -0.692 4.472 1.00 87.50 90 ILE A N 1
ATOM 760 C CA . ILE A 1 90 ? -3.791 -0.129 4.841 1.00 87.50 90 ILE A CA 1
ATOM 761 C C . ILE A 1 90 ? -4.821 -1.251 5.017 1.00 87.50 90 ILE A C 1
ATOM 763 O O . ILE A 1 90 ? -5.482 -1.318 6.054 1.00 87.50 90 ILE A O 1
ATOM 767 N N . TYR A 1 91 ? -4.896 -2.181 4.064 1.00 85.94 91 TYR A N 1
ATOM 768 C CA . TYR A 1 91 ? -5.826 -3.310 4.114 1.00 85.94 91 TYR A CA 1
ATOM 769 C C . TYR A 1 91 ? -5.576 -4.219 5.328 1.00 85.94 91 TYR A C 1
ATOM 771 O O . TYR A 1 91 ? -6.492 -4.515 6.099 1.00 85.94 91 TYR A O 1
ATOM 779 N N . PHE A 1 92 ? -4.316 -4.598 5.574 1.00 86.31 92 PHE A N 1
ATOM 780 C CA . PHE A 1 92 ? -3.953 -5.379 6.760 1.00 86.31 92 PHE A CA 1
ATOM 781 C C . PHE A 1 92 ? -4.277 -4.640 8.062 1.00 86.31 92 PHE A C 1
ATOM 783 O O . PHE A 1 92 ? -4.730 -5.259 9.029 1.00 86.31 92 PHE A O 1
ATOM 790 N N . ARG A 1 93 ? -4.074 -3.316 8.104 1.00 88.56 93 ARG A N 1
ATOM 791 C CA . ARG A 1 93 ? -4.410 -2.519 9.286 1.00 88.56 93 ARG A CA 1
ATOM 792 C C . ARG A 1 93 ? -5.910 -2.484 9.537 1.00 88.56 93 ARG A C 1
ATOM 794 O O . ARG A 1 93 ? -6.323 -2.636 10.684 1.00 88.56 93 ARG A O 1
ATOM 801 N N . LEU A 1 94 ? -6.708 -2.326 8.487 1.00 86.31 94 LEU A N 1
ATOM 802 C CA . LEU A 1 94 ? -8.163 -2.332 8.582 1.00 86.31 94 LEU A CA 1
ATOM 803 C C . LEU A 1 94 ? -8.702 -3.642 9.132 1.00 86.31 94 LEU A C 1
ATOM 805 O O . LEU A 1 94 ? -9.509 -3.636 10.063 1.00 86.31 94 LEU A O 1
ATOM 809 N N . ARG A 1 95 ? -8.191 -4.761 8.616 1.00 85.38 95 ARG A N 1
ATOM 810 C CA . ARG A 1 95 ? -8.520 -6.088 9.132 1.00 85.38 95 ARG A CA 1
ATOM 811 C C . ARG A 1 95 ? -8.204 -6.208 10.625 1.00 85.38 95 ARG A C 1
ATOM 813 O O . ARG A 1 95 ? -9.067 -6.615 11.397 1.00 85.38 95 ARG A O 1
ATOM 820 N N . TYR A 1 96 ? -7.015 -5.772 11.045 1.00 85.25 96 TYR A N 1
ATOM 821 C CA . TYR A 1 96 ? -6.625 -5.772 12.459 1.00 85.25 96 TYR A CA 1
ATOM 822 C C . TYR A 1 96 ? -7.559 -4.916 13.332 1.00 85.25 96 TYR A C 1
ATOM 824 O O . TYR A 1 96 ? -7.942 -5.326 14.427 1.00 85.25 96 TYR A O 1
ATOM 832 N N . LEU A 1 97 ? -7.943 -3.725 12.861 1.00 83.12 97 LEU A N 1
ATOM 833 C CA . LEU A 1 97 ? -8.862 -2.838 13.581 1.00 83.12 97 LEU A CA 1
ATOM 834 C C . LEU A 1 97 ? -10.258 -3.457 13.733 1.00 83.12 97 LEU A C 1
ATOM 836 O O . LEU A 1 97 ? -10.855 -3.346 14.806 1.00 83.12 97 LEU A O 1
ATOM 840 N N . LYS A 1 98 ? -10.745 -4.150 12.698 1.00 81.56 98 LYS A N 1
ATOM 841 C CA . LYS A 1 98 ? -12.009 -4.896 12.737 1.00 81.56 98 LYS A CA 1
ATOM 842 C C . LYS A 1 98 ? -11.952 -6.033 13.758 1.00 81.56 98 LYS A C 1
ATOM 844 O O . LYS A 1 98 ? -12.833 -6.131 14.607 1.00 81.56 98 LYS A O 1
ATOM 849 N N . GLU A 1 99 ? -10.909 -6.860 13.716 1.00 82.31 99 GLU A N 1
ATOM 850 C CA . GLU A 1 99 ? -10.724 -7.972 14.661 1.00 82.31 99 GLU A CA 1
ATOM 851 C C . GLU A 1 99 ? -10.626 -7.470 16.112 1.00 82.31 99 GLU A C 1
ATOM 853 O O . GLU A 1 99 ? -11.272 -8.016 17.005 1.00 82.31 99 GLU A O 1
ATOM 858 N N . ALA A 1 100 ? -9.902 -6.372 16.352 1.00 79.00 100 ALA A N 1
ATOM 859 C CA . ALA A 1 100 ? -9.801 -5.757 17.675 1.00 79.00 100 ALA A CA 1
ATOM 860 C C . ALA A 1 100 ? -11.148 -5.216 18.196 1.00 79.00 100 ALA A C 1
ATOM 862 O O . ALA A 1 100 ? -11.420 -5.309 19.395 1.00 79.00 100 ALA A O 1
ATOM 863 N N . TYR A 1 101 ? -11.991 -4.666 17.314 1.00 75.44 101 TYR A N 1
ATOM 864 C CA . TYR A 1 101 ? -13.359 -4.266 17.655 1.00 75.44 101 TYR A CA 1
ATOM 865 C C . TYR A 1 101 ? -14.224 -5.478 18.026 1.00 75.44 101 TYR A C 1
ATOM 867 O O . TYR A 1 101 ? -14.864 -5.469 19.078 1.00 75.44 101 TYR A O 1
ATOM 875 N N . LEU A 1 102 ? -14.203 -6.530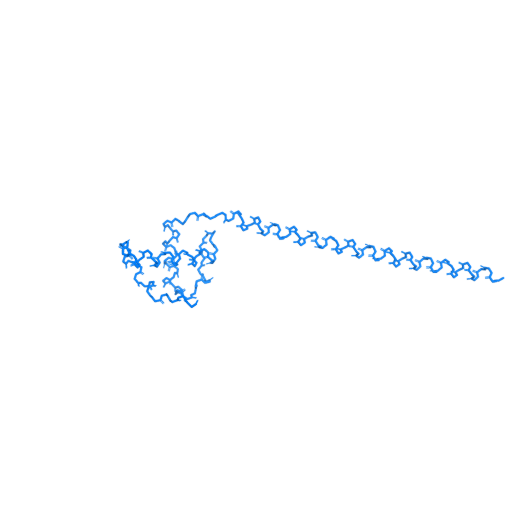 17.200 1.00 73.31 102 LEU A N 1
ATOM 876 C CA . LEU A 1 102 ? -14.986 -7.753 17.416 1.00 73.31 102 LEU A CA 1
ATOM 877 C C . LEU A 1 102 ? -14.615 -8.461 18.726 1.00 73.31 102 LEU A C 1
ATOM 879 O O . LEU A 1 102 ? -15.487 -8.992 19.406 1.00 73.31 102 LEU A O 1
ATOM 883 N N . GLN A 1 103 ? -13.343 -8.406 19.125 1.00 76.81 103 GLN A N 1
ATOM 884 C CA . GLN A 1 103 ? -12.856 -8.957 20.394 1.00 76.81 103 GLN A CA 1
ATOM 885 C C . GLN A 1 103 ? -13.173 -8.084 21.627 1.00 76.81 103 GLN A C 1
ATOM 887 O O . GLN A 1 103 ? -12.608 -8.303 22.697 1.00 76.81 103 GLN A O 1
ATOM 892 N N . ASN A 1 104 ? -14.076 -7.102 21.519 1.00 62.09 104 ASN A N 1
ATOM 893 C CA . ASN A 1 104 ? -14.564 -6.290 22.641 1.00 62.09 104 ASN A CA 1
ATOM 894 C C . ASN A 1 104 ? -13.482 -5.462 23.376 1.00 62.09 104 ASN A C 1
ATOM 896 O O . ASN A 1 104 ? -13.645 -5.104 24.542 1.00 62.09 104 ASN A O 1
ATOM 900 N N . LYS A 1 105 ? -12.400 -5.048 22.695 1.00 61.69 105 LYS A N 1
ATOM 901 C CA . LYS A 1 105 ? -11.378 -4.122 23.243 1.00 61.69 105 LYS A CA 1
ATOM 902 C C . LYS A 1 105 ? -11.818 -2.643 23.268 1.00 61.69 105 LYS A C 1
ATOM 904 O O . LYS A 1 105 ? -11.045 -1.749 22.931 1.00 61.69 105 LYS A O 1
ATOM 909 N N . GLY A 1 106 ? -13.065 -2.355 23.640 1.00 58.56 106 GLY A N 1
ATOM 910 C CA . GLY A 1 106 ? -13.512 -0.995 23.990 1.00 58.56 106 GLY A CA 1
ATOM 911 C C . GLY A 1 106 ? -13.612 0.053 22.864 1.00 58.56 106 GLY A C 1
ATOM 912 O O . GLY A 1 106 ? -13.931 1.200 23.158 1.00 58.56 106 GLY A O 1
ATOM 913 N N . ARG A 1 107 ? -13.402 -0.291 21.585 1.00 64.50 107 ARG A N 1
ATOM 914 C CA . ARG A 1 107 ? -13.455 0.655 20.442 1.00 64.50 107 ARG A CA 1
ATOM 915 C C . ARG A 1 107 ? -14.831 0.725 19.770 1.00 64.50 107 ARG A C 1
ATOM 917 O O . ARG A 1 107 ? -14.991 0.373 18.605 1.00 64.50 107 ARG A O 1
ATOM 924 N N . LYS A 1 108 ? -15.859 1.140 20.521 1.00 67.50 108 LYS A N 1
ATOM 925 C CA . LYS A 1 108 ? -17.252 1.239 20.022 1.00 67.50 108 LYS A CA 1
ATOM 926 C C . LYS A 1 108 ? -17.410 2.194 18.824 1.00 67.50 108 LYS A C 1
ATOM 928 O O . LYS A 1 108 ? -18.324 2.025 18.024 1.00 67.50 108 LYS A O 1
ATOM 933 N N . ASP A 1 109 ? -16.487 3.137 18.670 1.00 69.56 109 ASP A N 1
ATOM 934 C CA . ASP A 1 109 ? -16.362 4.104 17.573 1.00 69.56 109 ASP A CA 1
ATOM 935 C C . ASP A 1 109 ? -16.121 3.472 16.186 1.00 69.56 109 ASP A C 1
ATOM 937 O O . ASP A 1 109 ? -16.264 4.145 15.160 1.00 69.56 109 ASP A O 1
ATOM 941 N N . LEU A 1 110 ? -15.800 2.175 16.143 1.00 71.81 110 LEU A N 1
ATOM 942 C CA . LEU A 1 110 ? -15.541 1.401 14.926 1.00 71.81 110 LEU A CA 1
ATOM 943 C C . LEU A 1 110 ? -16.710 0.501 14.492 1.00 71.81 110 LEU A C 1
ATOM 945 O O . LEU A 1 110 ? -16.531 -0.364 13.639 1.00 71.81 110 LEU A O 1
ATOM 949 N N . GLN A 1 111 ? -17.919 0.700 15.030 1.00 72.31 111 GLN A N 1
ATOM 950 C CA . GLN A 1 111 ? -19.100 -0.116 14.704 1.00 72.31 111 GLN A CA 1
ATOM 951 C C . GLN A 1 111 ? -19.409 -0.202 13.196 1.00 72.31 111 GLN A C 1
ATOM 953 O O . GLN A 1 111 ? -19.902 -1.228 12.729 1.00 72.31 111 GLN A O 1
ATOM 958 N N . TRP A 1 112 ? -19.078 0.839 12.429 1.00 71.19 112 TRP A N 1
ATOM 959 C CA . TRP A 1 112 ? -19.246 0.895 10.972 1.00 71.19 112 TRP A CA 1
ATOM 960 C C . TRP A 1 112 ? -18.332 -0.087 10.207 1.00 71.19 112 TRP A C 1
ATOM 962 O O . TRP A 1 112 ? -18.653 -0.451 9.081 1.00 71.19 112 TRP A O 1
ATOM 972 N N . LEU A 1 113 ? -17.263 -0.623 10.821 1.00 71.06 113 LEU A N 1
ATOM 973 C CA . LEU A 1 113 ? -16.434 -1.694 10.231 1.00 71.06 113 LEU A CA 1
ATOM 974 C C . LEU A 1 113 ? -17.177 -3.035 10.095 1.00 71.06 113 LEU A C 1
ATOM 976 O O . LEU A 1 113 ? -16.664 -3.963 9.468 1.00 71.06 113 LEU A O 1
ATOM 980 N N . ARG A 1 114 ? -18.376 -3.168 10.678 1.00 68.44 114 ARG A N 1
ATOM 981 C CA . ARG A 1 114 ? -19.187 -4.390 10.586 1.00 68.44 114 ARG A CA 1
ATOM 982 C C . ARG A 1 114 ? -19.642 -4.683 9.152 1.00 68.44 114 ARG A C 1
ATOM 984 O O . ARG A 1 114 ? -19.752 -5.846 8.798 1.00 68.44 114 ARG A O 1
ATOM 991 N N . GLN A 1 115 ? -19.843 -3.638 8.349 1.00 67.31 115 GLN A N 1
ATOM 992 C CA . GLN A 1 115 ? -20.250 -3.725 6.940 1.00 67.31 115 GLN A CA 1
ATOM 993 C C . GLN A 1 115 ? -19.082 -4.046 5.992 1.00 67.31 115 GLN A C 1
ATOM 995 O O . GLN A 1 115 ? -19.290 -4.178 4.793 1.00 67.31 115 GLN A O 1
ATOM 1000 N N . PHE A 1 116 ? -17.847 -4.149 6.502 1.00 65.06 116 PHE A N 1
ATOM 1001 C CA . PHE A 1 116 ? -16.696 -4.529 5.690 1.00 65.06 116 PHE A CA 1
ATOM 1002 C C . PHE A 1 116 ? -16.697 -6.033 5.442 1.00 65.06 116 PHE A C 1
ATOM 1004 O O . PHE A 1 116 ? -16.248 -6.796 6.303 1.00 65.06 116 PHE A O 1
ATOM 1011 N N . GLU A 1 117 ? -17.180 -6.469 4.290 1.00 56.94 117 GLU A N 1
ATOM 1012 C CA . GLU A 1 117 ? -17.014 -7.848 3.841 1.00 56.94 117 GLU A CA 1
ATOM 1013 C C . GLU A 1 117 ? -15.714 -7.957 3.042 1.00 56.94 117 GLU A C 1
ATOM 1015 O O . GLU A 1 117 ? -15.433 -7.171 2.140 1.00 56.94 117 GLU A O 1
ATOM 1020 N N . THR A 1 118 ? -14.855 -8.880 3.470 1.00 52.50 118 THR A N 1
ATOM 1021 C CA . THR A 1 118 ? -13.670 -9.273 2.713 1.00 52.50 118 THR A CA 1
ATOM 1022 C C . THR A 1 118 ? -14.137 -10.325 1.719 1.00 52.50 118 THR A C 1
ATOM 1024 O O . THR A 1 118 ? -14.295 -11.479 2.117 1.00 52.50 118 THR A O 1
ATOM 1027 N N . GLU A 1 119 ? -14.434 -9.910 0.490 1.00 45.25 119 GLU A N 1
ATOM 1028 C CA . GLU A 1 119 ? -14.503 -10.833 -0.652 1.00 45.25 119 GLU A CA 1
ATOM 1029 C C . GLU A 1 119 ? -13.124 -11.441 -0.939 1.00 45.25 119 GLU A C 1
ATOM 1031 O O . GLU A 1 119 ? -12.111 -10.700 -0.838 1.00 45.25 119 GLU A O 1
#

Radius of gyration: 31.44 Å; chains: 1; bounding box: 64×25×89 Å

Secondary structure (DSSP, 8-state):
-HHHHHHHHHHHHHHHHHHHHHHHHHHHHHHHHHHHHHHHHHHHHHHHHHHS--PPPPHHHHHHHHHHHHHH-GGGTTT---TT--HHHHHHHHHHHHHHHHTT-S-GGGGGGGG----